Protein AF-M1BEH3-F1 (afdb_monomer)

Foldseek 3Di:
DPQPEDDPVDDDPVVCVVCVPPQEAEFEECRHQPVHPVPPDDQHKYWRWYFAQDQVSCVVVVHDHRDIDTDIDGRDD

Secondary structure (DSSP, 8-state):
-------TTS--HHHHHHTTT-SEEEEESIIIIIIITTT---SSEEEEEEE---HHHHHHTT--TTPEEEEEE----

Structure (mmCIF, N/CA/C/O backbone):
data_AF-M1BEH3-F1
#
_entry.id   AF-M1BEH3-F1
#
loop_
_atom_site.group_PDB
_atom_site.id
_atom_site.type_symbol
_atom_site.label_atom_id
_atom_site.label_alt_id
_atom_site.label_comp_id
_atom_site.label_asym_id
_atom_site.label_entity_id
_atom_site.label_seq_id
_atom_site.pdbx_PDB_ins_code
_atom_site.Cartn_x
_atom_site.Cartn_y
_atom_site.Cartn_z
_atom_site.occupancy
_atom_site.B_iso_or_equiv
_atom_site.auth_seq_id
_atom_site.auth_comp_id
_atom_site.auth_asym_id
_atom_site.auth_atom_id
_atom_site.pdbx_PDB_model_num
ATOM 1 N N . MET A 1 1 ? 21.615 4.911 -2.576 1.00 45.31 1 MET A N 1
ATOM 2 C CA . MET A 1 1 ? 20.223 5.084 -3.046 1.00 45.31 1 MET A CA 1
ATOM 3 C C . MET A 1 1 ? 19.344 5.216 -1.820 1.00 45.31 1 MET A C 1
ATOM 5 O O . MET A 1 1 ? 19.393 4.322 -0.987 1.00 45.31 1 MET A O 1
ATOM 9 N N . SER A 1 2 ? 18.614 6.319 -1.648 1.00 52.56 2 SER A N 1
ATOM 10 C CA . SER A 1 2 ? 17.587 6.381 -0.606 1.00 52.56 2 SER A CA 1
ATOM 11 C C . SER A 1 2 ? 16.386 5.562 -1.075 1.00 52.56 2 SER A C 1
ATOM 13 O O . SER A 1 2 ? 15.767 5.876 -2.090 1.00 52.56 2 SER A O 1
ATOM 15 N N . LEU A 1 3 ? 16.085 4.475 -0.369 1.00 59.28 3 LEU A N 1
ATOM 16 C CA . LEU A 1 3 ? 14.832 3.751 -0.546 1.00 59.28 3 LEU A CA 1
ATOM 17 C C . LEU A 1 3 ? 13.710 4.688 -0.085 1.00 59.28 3 LEU A C 1
ATOM 19 O O . LEU A 1 3 ? 13.607 4.996 1.100 1.00 59.28 3 LEU A O 1
ATOM 23 N N . GLN A 1 4 ? 12.900 5.195 -1.017 1.00 87.06 4 GLN A N 1
ATOM 24 C CA . GLN A 1 4 ? 11.721 6.020 -0.713 1.00 87.06 4 GLN A CA 1
ATOM 25 C C . GLN A 1 4 ? 10.555 5.127 -0.251 1.00 87.06 4 GLN A C 1
ATOM 27 O O . GLN A 1 4 ? 9.471 5.122 -0.835 1.00 87.06 4 GLN A O 1
ATOM 32 N N . VAL A 1 5 ? 10.821 4.326 0.778 1.00 95.75 5 VAL A N 1
ATOM 33 C CA . VAL A 1 5 ? 9.899 3.361 1.377 1.00 95.75 5 VAL A CA 1
ATOM 34 C C . VAL A 1 5 ? 9.266 3.930 2.646 1.00 95.75 5 VAL A C 1
ATOM 36 O O . VAL A 1 5 ? 9.704 4.959 3.162 1.00 95.75 5 VAL A O 1
ATOM 39 N N . ILE A 1 6 ? 8.225 3.268 3.150 1.00 95.44 6 ILE A N 1
ATOM 40 C CA . ILE A 1 6 ? 7.597 3.609 4.431 1.00 95.44 6 ILE A CA 1
ATOM 41 C C . ILE A 1 6 ? 7.314 2.342 5.237 1.00 95.44 6 ILE A C 1
ATOM 43 O O . ILE A 1 6 ? 6.726 1.391 4.712 1.00 95.44 6 ILE A O 1
ATOM 47 N N . ASP A 1 7 ? 7.728 2.359 6.503 1.00 96.44 7 ASP A N 1
ATOM 48 C CA . ASP A 1 7 ? 7.317 1.399 7.523 1.00 96.44 7 ASP A CA 1
ATOM 49 C C . ASP A 1 7 ? 6.102 1.971 8.266 1.00 96.44 7 ASP A C 1
ATOM 51 O O . ASP A 1 7 ? 6.209 2.941 9.018 1.00 96.44 7 ASP A O 1
ATOM 55 N N . LEU A 1 8 ? 4.926 1.389 8.018 1.00 97.31 8 LEU A N 1
ATOM 56 C CA . LEU A 1 8 ? 3.671 1.840 8.623 1.00 97.31 8 LEU A CA 1
ATOM 57 C C . LEU A 1 8 ? 3.538 1.451 10.101 1.00 97.31 8 LEU A C 1
ATOM 59 O O . LEU A 1 8 ? 2.621 1.931 10.765 1.00 97.31 8 LEU A O 1
ATOM 63 N N . THR A 1 9 ? 4.444 0.627 10.640 1.00 96.25 9 THR A N 1
ATOM 64 C CA . THR A 1 9 ? 4.505 0.360 12.085 1.00 96.25 9 THR A CA 1
ATOM 65 C C . THR A 1 9 ? 5.116 1.532 12.859 1.00 96.25 9 THR A C 1
ATOM 67 O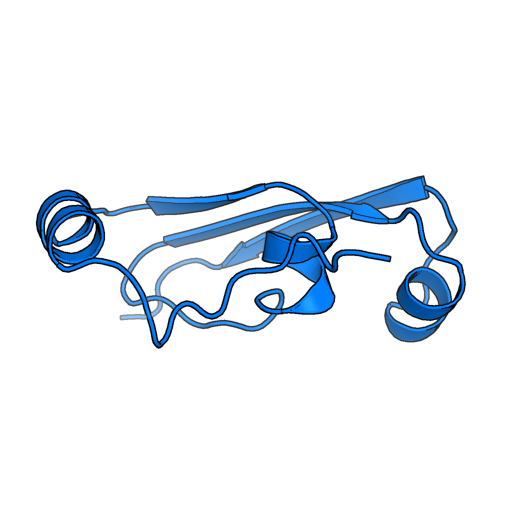 O . THR A 1 9 ? 4.911 1.648 14.067 1.00 96.25 9 THR A O 1
ATOM 70 N N . THR A 1 10 ? 5.805 2.443 12.160 1.00 96.19 10 THR A N 1
ATOM 71 C CA . THR A 1 10 ? 6.486 3.607 12.734 1.00 96.19 10 THR A CA 1
ATOM 72 C C . THR A 1 10 ? 6.078 4.898 12.020 1.00 96.19 10 THR A C 1
ATOM 74 O O . THR A 1 10 ? 6.831 5.462 11.225 1.00 96.19 10 THR A O 1
ATOM 77 N N . VAL A 1 11 ? 4.873 5.390 12.306 1.00 97.00 11 VAL A N 1
ATOM 78 C CA . VAL A 1 11 ? 4.377 6.688 11.810 1.00 97.00 11 VAL A CA 1
ATOM 79 C C . VAL A 1 11 ? 4.381 7.749 12.911 1.00 97.00 11 VAL A C 1
ATOM 81 O O . VAL A 1 11 ? 4.437 7.429 14.099 1.00 97.00 11 VAL A O 1
ATOM 84 N N . SER A 1 12 ? 4.321 9.029 12.532 1.00 98.19 12 SER A N 1
ATOM 85 C CA . SER A 1 12 ? 4.139 10.103 13.511 1.00 98.19 12 SER A CA 1
ATOM 86 C C . SER A 1 12 ? 2.781 9.975 14.209 1.00 98.19 12 SER A C 1
ATOM 88 O O . SER A 1 12 ? 1.807 9.490 13.631 1.00 98.19 12 SER A O 1
ATOM 90 N N . GLN A 1 13 ? 2.700 10.458 15.452 1.00 98.19 13 GLN A N 1
ATOM 91 C CA . GLN A 1 13 ? 1.430 10.501 16.186 1.00 98.19 13 GLN A CA 1
ATOM 92 C C . GLN A 1 13 ? 0.385 11.363 15.469 1.00 98.19 13 GLN A C 1
ATOM 94 O O . GLN A 1 13 ? -0.793 11.029 15.484 1.00 98.19 13 GLN A O 1
ATOM 99 N N . GLU A 1 14 ? 0.822 12.433 14.801 1.00 98.50 14 GLU A N 1
ATOM 100 C CA . GLU A 1 14 ? -0.040 13.297 13.993 1.00 98.50 14 GLU A CA 1
ATOM 101 C C . GLU A 1 14 ? -0.719 12.521 12.856 1.00 98.50 14 GLU A C 1
ATOM 103 O O . GLU A 1 14 ? -1.938 12.578 12.723 1.00 98.50 14 GLU A O 1
ATOM 108 N N . LEU A 1 15 ? 0.040 11.729 12.088 1.00 97.88 15 LEU A N 1
ATOM 109 C CA . LEU A 1 15 ? -0.526 10.910 11.014 1.00 97.88 15 LEU A CA 1
ATOM 110 C C . LEU A 1 15 ? -1.462 9.829 11.566 1.00 97.88 15 LEU A C 1
ATOM 112 O O . LEU A 1 15 ? -2.542 9.622 11.022 1.00 97.88 15 LEU A O 1
ATOM 116 N N . ALA A 1 16 ? -1.070 9.160 12.654 1.00 97.69 16 ALA A N 1
ATOM 117 C CA . ALA A 1 16 ? -1.910 8.147 13.292 1.00 97.69 16 ALA A CA 1
ATOM 118 C C . ALA A 1 16 ? -3.244 8.72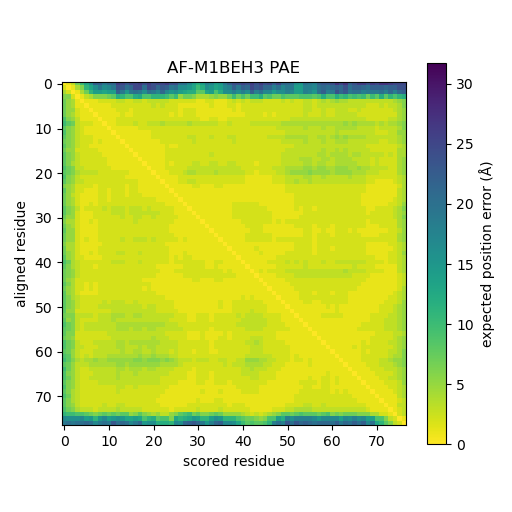8 13.790 1.00 97.69 16 ALA A C 1
ATOM 120 O O . ALA A 1 16 ? -4.280 8.082 13.660 1.00 97.69 16 ALA A O 1
ATOM 121 N N . TYR A 1 17 ? -3.220 9.948 14.334 1.00 98.12 17 TYR A N 1
ATOM 122 C CA . TYR A 1 17 ? -4.416 10.651 14.785 1.00 98.12 17 TYR A CA 1
ATOM 123 C C . TYR A 1 17 ? -5.323 11.037 13.610 1.00 98.12 17 TYR A C 1
ATOM 125 O O . TYR A 1 17 ? -6.509 10.710 13.622 1.00 98.12 17 TYR A O 1
ATOM 133 N N . LEU A 1 18 ? -4.761 11.664 12.572 1.00 98.12 18 LEU A N 1
ATOM 134 C CA . LEU A 1 18 ? -5.512 12.106 11.392 1.00 98.12 18 LEU A CA 1
ATOM 135 C C . LEU A 1 18 ? -6.091 10.951 10.563 1.00 98.12 18 LEU A C 1
ATOM 137 O O . LEU A 1 18 ? -7.070 11.154 9.858 1.00 98.12 18 LEU A O 1
ATOM 141 N N . ALA A 1 19 ? -5.492 9.760 10.623 1.00 97.25 19 ALA A N 1
ATOM 142 C CA . ALA A 1 19 ? -5.962 8.575 9.902 1.00 97.25 19 ALA A CA 1
ATOM 143 C C . ALA A 1 19 ? -6.852 7.648 10.754 1.00 97.25 19 ALA A C 1
ATOM 145 O O . ALA A 1 19 ? -7.192 6.553 10.307 1.00 97.25 19 ALA A O 1
ATOM 146 N N . SER A 1 20 ? -7.182 8.034 11.992 1.00 97.00 20 SER A N 1
ATOM 147 C CA . SER A 1 20 ? -7.826 7.140 12.967 1.00 97.00 20 SER A CA 1
ATOM 148 C C . SER A 1 20 ? -9.243 6.695 12.585 1.00 97.00 20 SER A C 1
ATOM 150 O O . SER A 1 20 ? -9.661 5.610 12.992 1.00 97.00 20 SER A O 1
ATOM 152 N N . ASP A 1 21 ? -9.950 7.492 11.784 1.00 96.94 21 ASP A N 1
ATOM 153 C CA . ASP A 1 21 ? -11.305 7.251 11.280 1.00 96.94 21 ASP A CA 1
ATOM 154 C C . ASP A 1 21 ? -11.354 7.018 9.760 1.00 96.94 21 ASP A C 1
ATOM 156 O O . ASP A 1 21 ? -12.435 6.975 9.176 1.00 96.94 21 ASP A O 1
ATOM 160 N N . ALA A 1 22 ? -10.197 6.829 9.116 1.00 98.00 22 ALA A N 1
ATOM 161 C CA . ALA A 1 22 ? -10.125 6.597 7.680 1.00 98.00 22 ALA A CA 1
ATOM 162 C C . ALA A 1 22 ? -10.820 5.284 7.279 1.00 98.00 22 ALA A C 1
ATOM 164 O O . ALA A 1 22 ? -10.526 4.211 7.815 1.00 98.00 22 ALA A O 1
ATOM 165 N N . ASP A 1 23 ? -11.678 5.362 6.265 1.00 97.88 23 ASP A N 1
ATOM 166 C CA . ASP A 1 23 ? -12.375 4.233 5.644 1.00 97.88 23 ASP A CA 1
ATOM 167 C C . ASP A 1 23 ? -11.665 3.702 4.383 1.00 97.88 23 ASP A C 1
ATOM 169 O O . ASP A 1 23 ? -11.953 2.592 3.931 1.00 97.88 23 ASP A O 1
ATOM 173 N N . LEU A 1 24 ? -10.683 4.446 3.864 1.00 98.31 24 LEU A N 1
ATOM 174 C CA . LEU A 1 24 ? -9.840 4.051 2.740 1.00 98.31 24 LEU A CA 1
ATOM 175 C C . LEU A 1 24 ? -8.392 4.530 2.918 1.00 98.31 24 LEU A C 1
ATOM 177 O O . LEU A 1 24 ? -8.124 5.718 3.091 1.00 98.31 24 LEU A O 1
ATOM 181 N N . 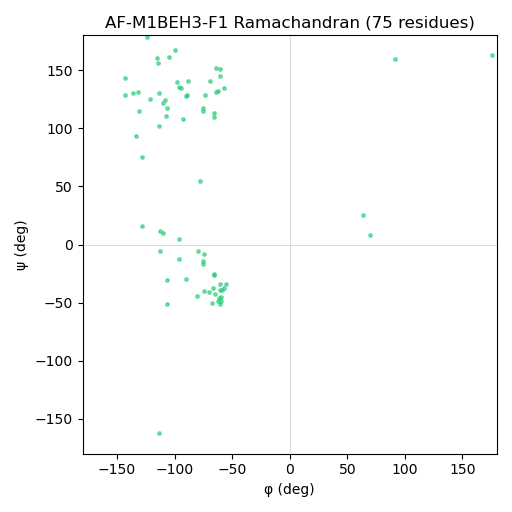VAL A 1 25 ? -7.435 3.610 2.773 1.00 98.25 25 VAL A N 1
ATOM 182 C CA . VAL A 1 25 ? -5.995 3.915 2.720 1.00 98.25 25 VAL A CA 1
ATOM 183 C C . VAL A 1 25 ? -5.453 3.719 1.307 1.00 98.25 25 VAL A C 1
ATOM 185 O O . VAL A 1 25 ? -5.512 2.623 0.751 1.00 98.25 25 VAL A O 1
ATOM 188 N N . ILE A 1 26 ? -4.839 4.759 0.740 1.00 98.62 26 ILE A N 1
ATOM 189 C CA . ILE A 1 26 ? -4.172 4.688 -0.566 1.00 98.62 26 ILE A CA 1
ATOM 190 C C . ILE A 1 26 ? -2.658 4.788 -0.378 1.00 98.62 26 ILE A C 1
ATOM 192 O O . ILE A 1 26 ? -2.149 5.778 0.146 1.00 98.62 26 ILE A O 1
ATOM 196 N N . LEU A 1 27 ? -1.931 3.770 -0.838 1.00 98.38 27 LEU A N 1
ATOM 197 C CA . LEU A 1 27 ? -0.473 3.766 -0.895 1.00 98.38 27 LEU A CA 1
ATOM 198 C C . LEU A 1 27 ? -0.023 3.912 -2.346 1.00 98.38 27 LEU A C 1
ATOM 200 O O . LEU A 1 27 ? -0.201 3.001 -3.158 1.00 98.38 27 LEU A O 1
ATOM 204 N N . GLU A 1 28 ? 0.563 5.067 -2.649 1.00 97.88 28 GLU A N 1
ATOM 205 C CA . GLU A 1 28 ? 1.047 5.417 -3.981 1.00 97.88 28 GLU A CA 1
ATOM 206 C C . GLU A 1 28 ? 2.554 5.163 -4.120 1.00 97.88 28 GLU A C 1
ATOM 208 O O . GLU A 1 28 ? 3.350 5.402 -3.205 1.00 97.88 28 GLU A O 1
ATOM 213 N N . GLY A 1 29 ? 2.932 4.651 -5.289 1.00 97.12 29 GLY A N 1
ATOM 214 C CA . GLY A 1 29 ? 4.314 4.474 -5.706 1.00 97.12 29 GLY A CA 1
ATOM 215 C C . GLY A 1 29 ? 4.908 3.106 -5.363 1.00 97.12 29 GLY A C 1
ATOM 216 O O . GLY A 1 29 ? 4.442 2.375 -4.488 1.00 97.12 29 GLY A O 1
ATOM 217 N N . MET A 1 30 ? 5.985 2.761 -6.076 1.00 96.62 30 MET A N 1
ATOM 218 C CA . MET A 1 30 ? 6.654 1.466 -5.936 1.00 96.62 30 MET A CA 1
ATOM 219 C C . MET A 1 30 ? 7.228 1.259 -4.534 1.00 96.62 30 MET A C 1
ATOM 221 O O . MET A 1 30 ? 6.919 0.254 -3.909 1.00 96.62 30 MET A O 1
ATOM 225 N N . GLY A 1 31 ? 7.966 2.230 -3.991 1.00 96.69 31 GLY A N 1
ATOM 226 C CA . GLY A 1 31 ? 8.597 2.076 -2.678 1.00 96.69 31 GLY A CA 1
ATOM 227 C C . GLY A 1 31 ? 7.587 1.837 -1.553 1.00 96.69 31 GLY A C 1
ATOM 228 O O . GLY A 1 31 ? 7.698 0.877 -0.798 1.00 96.69 31 GLY A O 1
ATOM 229 N N . ARG A 1 32 ? 6.563 2.690 -1.454 1.00 97.12 32 ARG A N 1
ATOM 230 C CA . ARG A 1 32 ? 5.595 2.645 -0.348 1.00 97.12 32 ARG A CA 1
ATOM 231 C C . ARG A 1 32 ? 4.528 1.577 -0.541 1.00 97.12 32 ARG A C 1
ATOM 233 O O . ARG A 1 32 ? 4.202 0.880 0.414 1.00 97.12 32 ARG A O 1
ATOM 240 N N . GLY A 1 33 ? 3.964 1.469 -1.743 1.00 97.31 33 GLY A N 1
ATOM 241 C CA . GLY A 1 33 ? 2.831 0.589 -2.028 1.00 97.31 33 GLY A CA 1
ATOM 242 C C . GLY A 1 33 ? 3.221 -0.815 -2.483 1.00 97.31 33 GLY A C 1
ATOM 243 O O . GLY A 1 33 ? 2.472 -1.749 -2.215 1.00 97.31 33 GLY A O 1
ATOM 244 N N . ILE A 1 34 ? 4.369 -0.986 -3.148 1.00 97.38 34 ILE A N 1
ATOM 245 C CA . ILE A 1 34 ? 4.766 -2.263 -3.770 1.00 97.38 34 ILE A CA 1
ATOM 246 C C . ILE A 1 34 ? 5.886 -2.949 -2.976 1.00 97.38 34 ILE A C 1
ATOM 248 O O . ILE A 1 34 ? 5.748 -4.112 -2.615 1.00 97.38 34 ILE A O 1
ATOM 252 N N . GLU A 1 35 ? 6.972 -2.244 -2.667 1.00 96.56 35 GLU A N 1
ATOM 253 C CA . GLU A 1 35 ? 8.151 -2.832 -2.021 1.00 96.56 35 GLU A CA 1
ATOM 254 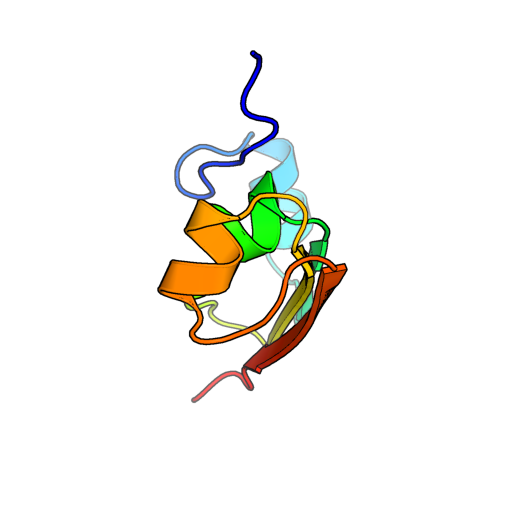C C . GLU A 1 35 ? 7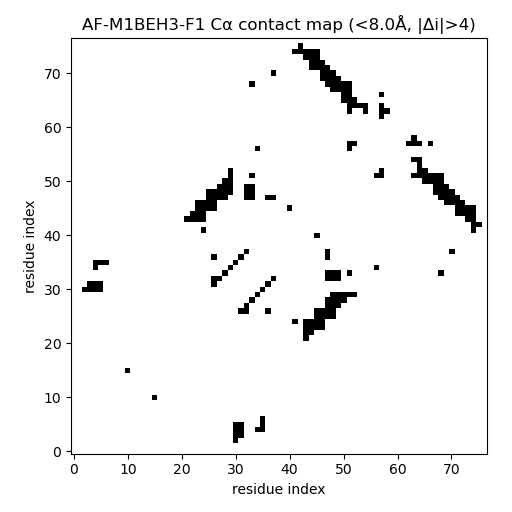.914 -3.129 -0.535 1.00 96.56 35 GLU A C 1
ATOM 256 O O . GLU A 1 35 ? 8.325 -4.189 -0.069 1.00 96.56 35 GLU A O 1
ATOM 261 N N . THR A 1 36 ? 7.228 -2.249 0.209 1.00 96.75 36 THR A N 1
ATOM 262 C CA . THR A 1 36 ? 7.035 -2.453 1.659 1.00 96.75 36 THR A CA 1
ATOM 263 C C . THR A 1 36 ? 5.636 -2.862 2.097 1.00 96.75 36 THR A C 1
ATOM 265 O O . THR A 1 36 ? 5.514 -3.581 3.083 1.00 96.75 36 THR A O 1
ATOM 268 N N . ASN A 1 37 ? 4.572 -2.454 1.398 1.00 98.19 37 ASN A N 1
ATOM 269 C CA . ASN A 1 37 ? 3.206 -2.610 1.922 1.00 98.19 37 ASN A CA 1
ATOM 270 C C . ASN A 1 37 ? 2.213 -3.295 0.967 1.00 98.19 37 ASN A C 1
ATOM 272 O O . ASN A 1 37 ? 1.005 -3.249 1.216 1.00 98.19 37 ASN A O 1
ATOM 276 N N . LEU A 1 38 ? 2.676 -3.978 -0.088 1.00 97.94 38 LEU A N 1
ATOM 277 C CA . LEU A 1 38 ? 1.789 -4.612 -1.081 1.00 97.94 38 LEU A CA 1
ATOM 278 C C . LEU A 1 38 ? 0.779 -5.582 -0.455 1.00 97.94 38 LEU A C 1
ATOM 280 O O . LEU A 1 38 ? -0.362 -5.687 -0.905 1.00 97.94 38 LEU A O 1
ATOM 284 N N . TYR A 1 39 ? 1.193 -6.267 0.608 1.00 97.19 39 TYR A N 1
ATOM 285 C CA . TYR A 1 39 ? 0.386 -7.255 1.323 1.00 97.19 39 TYR A CA 1
ATOM 286 C C . TYR A 1 39 ? -0.039 -6.795 2.724 1.00 97.19 39 TYR A C 1
ATOM 288 O O . TYR A 1 39 ? -0.581 -7.593 3.489 1.00 97.19 39 TYR A O 1
ATOM 296 N N . ALA A 1 40 ? 0.178 -5.521 3.067 1.00 97.00 40 ALA A N 1
ATOM 297 C CA . ALA A 1 40 ? -0.285 -4.970 4.334 1.00 97.00 40 ALA A CA 1
ATOM 298 C C . ALA A 1 40 ? -1.821 -5.024 4.405 1.00 97.00 40 ALA A C 1
ATOM 300 O O . ALA A 1 40 ? -2.517 -4.637 3.456 1.00 97.00 40 ALA A O 1
ATOM 301 N N . ARG A 1 41 ? -2.339 -5.513 5.537 1.00 95.75 41 ARG A N 1
ATOM 302 C CA . ARG A 1 41 ? -3.774 -5.549 5.842 1.00 95.75 41 ARG A CA 1
ATOM 303 C C . ARG A 1 41 ? -4.148 -4.334 6.679 1.00 95.75 41 ARG A C 1
ATOM 305 O O . ARG A 1 41 ? -3.447 -4.013 7.635 1.00 95.75 41 ARG A O 1
ATOM 312 N N . PHE A 1 42 ? -5.262 -3.707 6.327 1.00 96.06 42 PHE A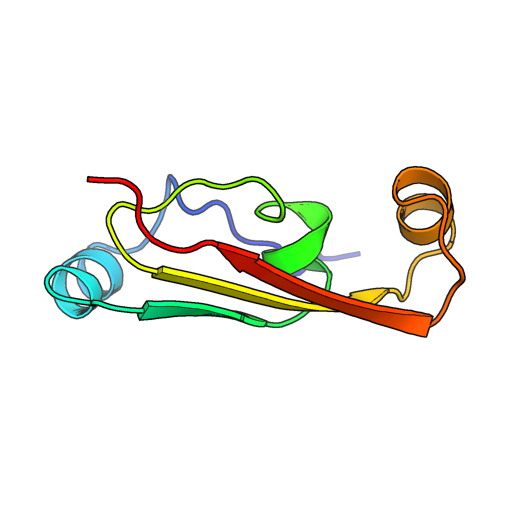 N 1
ATOM 313 C CA . PHE A 1 42 ? -5.831 -2.563 7.031 1.00 96.06 42 PHE A CA 1
ATOM 314 C C . PHE A 1 42 ? -7.184 -2.955 7.627 1.00 96.06 42 PHE A C 1
ATOM 316 O O . PHE A 1 42 ? -7.776 -3.953 7.220 1.00 96.06 42 PHE A O 1
ATOM 323 N N . LYS A 1 43 ? -7.646 -2.192 8.623 1.00 96.00 43 LYS A N 1
ATOM 324 C CA . LYS A 1 43 ? -8.995 -2.351 9.200 1.00 96.00 43 LYS A CA 1
ATOM 325 C C . LYS A 1 43 ? -10.093 -1.783 8.296 1.00 96.00 43 LYS A C 1
ATOM 327 O O . LYS A 1 43 ? -11.264 -2.043 8.531 1.00 96.00 43 LYS A O 1
ATOM 332 N N . CYS A 1 44 ? -9.695 -0.990 7.314 1.00 97.31 44 CYS A N 1
ATOM 333 C CA . CYS A 1 44 ? -10.538 -0.367 6.318 1.00 97.31 44 CYS A CA 1
ATOM 334 C C . CYS A 1 44 ? -10.048 -0.756 4.918 1.00 97.31 44 CYS A C 1
ATOM 336 O O . CYS A 1 44 ? -9.068 -1.504 4.779 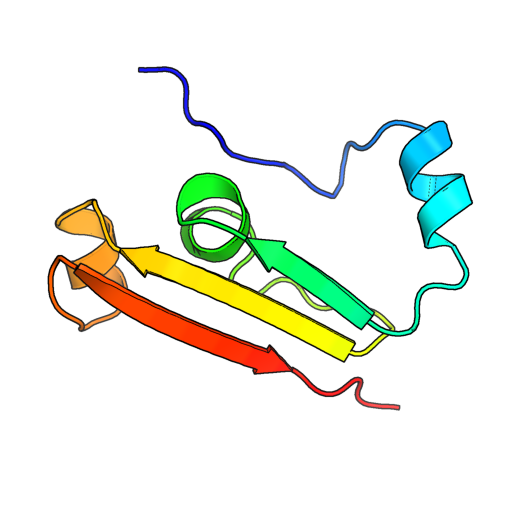1.00 97.31 44 CYS A O 1
ATOM 338 N N . ASP A 1 45 ? -10.743 -0.281 3.889 1.00 98.56 45 ASP A N 1
ATOM 339 C CA . ASP A 1 45 ? -10.371 -0.572 2.515 1.00 98.56 45 ASP A CA 1
ATOM 340 C C . ASP A 1 45 ? -8.967 -0.053 2.222 1.00 98.56 45 ASP A C 1
ATOM 342 O O . ASP A 1 45 ? -8.487 0.929 2.796 1.00 98.56 45 ASP A O 1
ATOM 346 N N . SER A 1 46 ? -8.274 -0.708 1.295 1.00 98.56 46 SER A N 1
ATOM 347 C CA . SER A 1 46 ? -6.975 -0.207 0.866 1.00 98.56 46 SER A CA 1
ATOM 348 C C . SER A 1 46 ? -6.702 -0.406 -0.610 1.00 98.56 46 SER A C 1
ATOM 350 O O . SER A 1 46 ? -7.028 -1.436 -1.199 1.00 98.56 46 SER A O 1
ATOM 352 N N . LEU A 1 47 ? -6.026 0.580 -1.192 1.00 98.75 47 LEU A N 1
ATOM 353 C CA . LEU A 1 47 ? -5.528 0.556 -2.557 1.00 98.75 47 LEU A CA 1
ATOM 354 C C . LEU A 1 47 ? -4.012 0.735 -2.549 1.00 98.75 47 LEU A C 1
ATOM 356 O O . LEU A 1 47 ? -3.491 1.721 -2.032 1.00 98.75 47 LEU A O 1
ATOM 360 N N . LYS A 1 48 ? -3.297 -0.204 -3.165 1.00 98.56 48 LYS A N 1
ATOM 361 C CA . LYS A 1 48 ? -1.875 -0.059 -3.478 1.00 98.56 48 LYS A CA 1
ATOM 362 C C . LYS A 1 48 ? -1.761 0.173 -4.976 1.00 98.56 48 LYS A C 1
ATOM 364 O O . LYS A 1 48 ? -2.173 -0.684 -5.763 1.00 98.56 48 LYS A O 1
ATOM 369 N N . ILE A 1 49 ? -1.245 1.336 -5.358 1.00 98.62 49 ILE A N 1
ATOM 370 C CA . ILE A 1 49 ? -1.164 1.770 -6.751 1.00 98.62 49 ILE A CA 1
ATOM 371 C C . ILE A 1 49 ? 0.234 2.284 -7.076 1.00 98.62 49 ILE A C 1
ATOM 373 O O . ILE A 1 49 ? 0.801 3.100 -6.356 1.00 98.62 49 ILE A O 1
ATOM 377 N N . GLY A 1 50 ? 0.814 1.817 -8.175 1.00 97.88 50 GLY A N 1
ATOM 378 C CA . GLY A 1 50 ? 2.121 2.297 -8.604 1.00 97.88 50 GLY A CA 1
ATOM 379 C C . GLY A 1 50 ? 2.651 1.569 -9.826 1.00 97.88 50 GLY A C 1
ATOM 380 O O . GLY A 1 50 ? 2.189 0.490 -10.179 1.00 97.88 50 GLY A O 1
ATOM 381 N N . MET A 1 51 ? 3.648 2.167 -10.468 1.00 98.19 51 MET A N 1
ATOM 382 C CA . MET A 1 51 ? 4.363 1.562 -11.590 1.00 98.19 51 MET A CA 1
ATOM 383 C C . MET A 1 51 ? 5.621 0.850 -11.093 1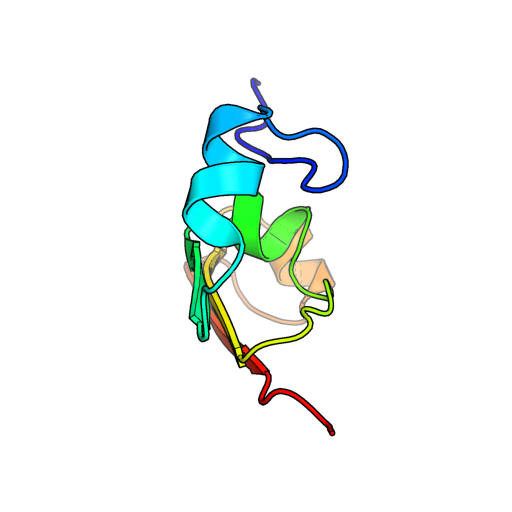.00 98.19 51 MET A C 1
ATOM 385 O O . MET A 1 51 ? 6.390 1.428 -10.323 1.00 98.19 51 MET A O 1
ATOM 389 N N . VAL A 1 52 ? 5.862 -0.369 -11.572 1.00 97.88 52 VAL A N 1
ATOM 390 C CA . VAL A 1 52 ? 7.070 -1.143 -11.265 1.00 97.88 52 VAL A CA 1
ATOM 391 C C . VAL A 1 52 ? 8.254 -0.588 -12.059 1.00 97.88 52 VAL A C 1
ATOM 393 O O . VAL A 1 52 ? 8.257 -0.616 -13.283 1.00 97.88 52 VAL A O 1
ATOM 396 N N . LYS A 1 53 ? 9.279 -0.075 -11.377 1.00 96.06 53 LYS A N 1
ATOM 397 C CA . LYS A 1 53 ? 10.458 0.569 -11.988 1.00 96.06 53 LYS A CA 1
ATOM 398 C C . LYS A 1 53 ? 11.764 -0.205 -11.795 1.00 96.06 53 LYS A C 1
ATOM 400 O O . LYS A 1 53 ? 12.769 0.196 -12.373 1.00 96.06 53 LYS A O 1
ATOM 405 N N . HIS A 1 54 ? 11.763 -1.290 -11.018 1.00 95.94 54 HIS A N 1
ATOM 406 C CA . HIS A 1 54 ? 12.937 -2.140 -10.794 1.00 95.94 54 HIS A CA 1
ATOM 407 C C . HIS A 1 54 ? 12.730 -3.539 -11.404 1.00 95.94 54 HIS A C 1
ATOM 409 O O . HIS A 1 54 ? 11.687 -4.152 -11.145 1.00 95.94 54 HIS A O 1
ATOM 415 N N . PRO A 1 55 ? 13.688 -4.063 -12.196 1.00 97.25 55 PRO A N 1
ATOM 416 C CA . PRO A 1 55 ? 13.590 -5.395 -12.797 1.00 97.25 55 PRO A CA 1
ATOM 417 C C . PRO A 1 55 ? 13.391 -6.522 -11.778 1.00 97.25 55 PRO A C 1
ATOM 419 O O . PRO A 1 55 ? 12.613 -7.439 -12.026 1.00 97.25 55 PRO A O 1
ATOM 422 N N . GLU A 1 56 ? 14.032 -6.435 -10.613 1.00 96.56 56 GLU A N 1
ATOM 423 C 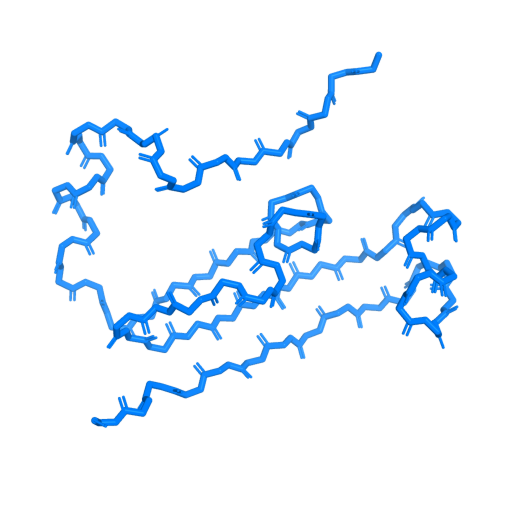CA . GLU A 1 56 ? 13.942 -7.440 -9.550 1.00 96.56 56 GLU A CA 1
ATOM 424 C C . GLU A 1 56 ? 12.527 -7.495 -8.957 1.00 96.56 56 GLU A C 1
ATOM 426 O O . GLU A 1 56 ? 12.000 -8.573 -8.684 1.00 96.56 56 GLU A O 1
ATOM 431 N N . VAL A 1 57 ? 11.875 -6.334 -8.820 1.00 96.69 57 VAL A N 1
ATOM 432 C CA . VAL A 1 57 ? 10.480 -6.239 -8.364 1.00 96.69 57 VAL A CA 1
ATOM 433 C C . VAL A 1 57 ? 9.530 -6.785 -9.431 1.00 96.69 57 VAL A C 1
ATOM 435 O O . VAL A 1 57 ? 8.598 -7.515 -9.101 1.00 96.69 57 VAL A O 1
ATOM 438 N N . ALA A 1 58 ? 9.777 -6.494 -10.713 1.00 98.06 58 ALA A N 1
ATOM 439 C CA . ALA A 1 58 ? 8.991 -7.062 -11.810 1.00 98.06 58 ALA A CA 1
ATOM 440 C C . ALA A 1 58 ? 9.077 -8.596 -11.822 1.00 98.06 58 ALA A C 1
ATOM 442 O O . ALA A 1 58 ? 8.050 -9.267 -11.902 1.00 98.06 58 ALA A O 1
ATOM 443 N N . GLN A 1 59 ? 10.285 -9.144 -11.657 1.00 97.81 59 GLN A N 1
ATOM 444 C CA . GLN A 1 59 ? 10.510 -10.585 -11.561 1.00 97.81 59 GLN A CA 1
ATOM 445 C C . GLN A 1 59 ? 9.792 -11.196 -10.352 1.00 97.81 59 GLN A C 1
ATOM 447 O O . GLN A 1 59 ? 9.124 -12.218 -10.501 1.00 97.81 59 GLN A O 1
ATOM 452 N N . PHE A 1 60 ? 9.888 -10.569 -9.176 1.00 96.56 60 PHE A N 1
ATOM 453 C CA . PHE A 1 60 ? 9.204 -11.025 -7.963 1.00 96.56 60 PHE A CA 1
ATOM 454 C C . PHE A 1 60 ? 7.680 -11.092 -8.137 1.00 96.56 60 PHE A C 1
ATOM 456 O O . PHE A 1 60 ? 7.043 -12.034 -7.673 1.00 96.56 60 PHE A O 1
ATOM 463 N N . LEU A 1 61 ? 7.095 -10.115 -8.834 1.00 97.19 61 LEU A N 1
ATOM 464 C CA . LEU A 1 61 ? 5.658 -10.069 -9.110 1.00 97.19 61 LEU A CA 1
ATOM 465 C C . LEU A 1 61 ? 5.223 -10.971 -10.277 1.00 97.19 61 LEU A C 1
ATOM 467 O O . LEU A 1 61 ? 4.028 -11.063 -10.546 1.00 97.19 61 LEU A O 1
ATOM 471 N N . GLY A 1 62 ? 6.160 -11.609 -10.987 1.00 97.88 62 GLY A N 1
ATOM 472 C CA . GLY A 1 62 ? 5.864 -12.342 -12.222 1.00 97.88 62 GLY A CA 1
ATOM 473 C C . GLY A 1 62 ? 5.348 -11.442 -13.353 1.00 97.88 62 GLY A C 1
ATOM 474 O O . GLY A 1 62 ? 4.616 -11.911 -14.222 1.00 97.88 62 GLY A O 1
ATOM 475 N N . GLY A 1 63 ? 5.693 -10.152 -13.319 1.00 96.56 63 GLY A N 1
ATOM 476 C CA . GLY A 1 63 ? 5.274 -9.132 -14.279 1.00 96.56 63 GLY A CA 1
ATOM 477 C C . GLY A 1 63 ? 6.433 -8.587 -15.114 1.00 96.56 63 GLY A C 1
ATOM 478 O O . GLY A 1 63 ? 7.505 -9.187 -15.219 1.00 96.56 63 GLY A O 1
ATOM 479 N N . ARG A 1 64 ? 6.218 -7.422 -15.727 1.00 98.19 64 ARG A N 1
ATOM 480 C CA . ARG A 1 64 ? 7.189 -6.725 -16.581 1.00 98.19 64 ARG A CA 1
ATOM 481 C C . ARG A 1 64 ? 7.611 -5.401 -15.960 1.00 98.19 64 ARG A C 1
ATOM 483 O O . ARG A 1 64 ? 6.884 -4.784 -15.182 1.00 98.19 64 ARG A O 1
ATOM 490 N N . LEU A 1 65 ? 8.797 -4.938 -16.347 1.00 98.12 65 LEU A N 1
ATOM 491 C CA . LEU A 1 65 ? 9.221 -3.578 -16.040 1.00 98.12 65 LEU A CA 1
ATOM 492 C C . LEU A 1 65 ? 8.197 -2.589 -16.617 1.00 98.12 65 LEU A C 1
ATOM 494 O O . LEU A 1 65 ? 7.768 -2.736 -17.760 1.00 98.12 65 LEU A O 1
ATOM 498 N N . TYR A 1 66 ? 7.827 -1.595 -15.817 1.00 97.75 66 TYR A N 1
ATOM 499 C CA . TYR A 1 66 ? 6.787 -0.598 -16.078 1.00 97.75 66 TYR A CA 1
ATOM 500 C C . TYR A 1 66 ? 5.341 -1.104 -16.076 1.00 97.75 66 TYR A C 1
ATOM 502 O O . TYR A 1 66 ? 4.443 -0.313 -16.368 1.00 97.75 66 TYR A O 1
ATOM 510 N N . ASP A 1 67 ? 5.076 -2.356 -15.683 1.00 98.31 67 ASP A N 1
ATOM 511 C CA . ASP A 1 67 ? 3.699 -2.756 -15.384 1.00 98.31 67 ASP A CA 1
ATOM 512 C C . ASP A 1 67 ? 3.137 -1.911 -14.227 1.00 98.31 67 ASP A C 1
ATOM 514 O O . ASP A 1 67 ? 3.839 -1.525 -13.281 1.00 98.31 67 ASP A O 1
ATOM 518 N N . CYS A 1 68 ? 1.840 -1.628 -14.311 1.00 98.31 68 CYS A N 1
ATOM 519 C CA . CYS A 1 68 ? 1.098 -0.958 -13.255 1.00 98.31 68 CYS A CA 1
ATOM 520 C C . CYS A 1 68 ? 0.540 -1.994 -12.278 1.00 98.31 68 CYS A C 1
ATOM 522 O O . CYS A 1 68 ? -0.160 -2.925 -12.671 1.00 98.31 68 CYS A O 1
ATOM 524 N N . VAL A 1 69 ? 0.792 -1.784 -10.992 1.00 98.31 69 VAL A N 1
ATOM 525 C CA . VAL A 1 69 ? 0.088 -2.463 -9.908 1.00 98.31 69 VAL A CA 1
ATOM 526 C C . VAL A 1 69 ? -1.121 -1.620 -9.526 1.00 98.31 69 VAL A C 1
ATOM 528 O O . VAL A 1 69 ? -0.993 -0.429 -9.242 1.00 98.31 69 VAL A O 1
ATOM 531 N N . PHE A 1 70 ? -2.285 -2.262 -9.498 1.00 98.56 70 PHE A N 1
ATOM 532 C CA . PHE A 1 70 ? -3.519 -1.735 -8.929 1.00 98.56 70 PHE A CA 1
ATOM 533 C C . PHE A 1 70 ? -4.129 -2.839 -8.064 1.00 98.56 70 PHE A C 1
ATOM 535 O O . PHE A 1 70 ? -4.807 -3.738 -8.561 1.00 98.56 70 PHE A O 1
ATOM 542 N N . LYS A 1 71 ? -3.811 -2.831 -6.768 1.00 98.38 71 LYS A N 1
ATOM 543 C CA . LYS A 1 71 ? -4.251 -3.859 -5.822 1.00 98.38 71 LYS A CA 1
ATOM 544 C C . LYS A 1 71 ? -5.211 -3.246 -4.815 1.00 98.38 71 LYS A C 1
ATOM 546 O O . LYS A 1 71 ? -4.778 -2.588 -3.870 1.00 98.38 71 LYS A O 1
ATOM 551 N N . TYR A 1 72 ? -6.496 -3.491 -5.028 1.00 98.50 72 TYR A N 1
ATOM 552 C CA . TYR A 1 72 ? -7.545 -3.177 -4.068 1.00 98.50 72 TYR A CA 1
ATOM 553 C C . TYR A 1 72 ? -7.744 -4.346 -3.095 1.00 98.50 72 TYR A C 1
ATOM 555 O O . TYR A 1 72 ? -7.672 -5.518 -3.476 1.00 98.50 72 TYR A O 1
ATOM 563 N N . ASN A 1 73 ? -7.967 -4.014 -1.831 1.00 98.25 73 ASN A N 1
ATOM 564 C CA . ASN A 1 73 ? -8.368 -4.929 -0.780 1.00 98.25 73 ASN A CA 1
ATOM 565 C C . ASN A 1 73 ? -9.569 -4.317 -0.060 1.00 98.25 73 ASN A C 1
ATOM 567 O O . ASN A 1 73 ? -9.414 -3.283 0.588 1.00 98.25 73 ASN A O 1
ATOM 571 N N . GLU A 1 74 ? -10.717 -4.978 -0.167 1.00 97.56 74 GLU A N 1
ATOM 572 C CA . GLU A 1 74 ? -11.900 -4.687 0.644 1.00 97.56 74 GLU A CA 1
ATOM 573 C C . GLU A 1 74 ? -11.640 -5.091 2.102 1.00 97.56 74 GLU A C 1
ATOM 575 O O . GLU A 1 74 ? -11.003 -6.123 2.367 1.00 97.56 74 GLU A O 1
ATOM 580 N N . ALA A 1 75 ? -12.106 -4.280 3.048 1.00 92.38 75 ALA A N 1
ATOM 581 C CA . ALA A 1 75 ? -12.079 -4.609 4.462 1.00 92.38 75 ALA A CA 1
ATOM 582 C C . ALA A 1 75 ? -12.995 -5.805 4.738 1.00 92.38 75 ALA A C 1
ATOM 584 O O . ALA A 1 75 ? -14.217 -5.728 4.646 1.00 92.38 75 ALA A O 1
ATOM 585 N N . SER A 1 76 ? -12.399 -6.929 5.118 1.00 76.25 76 SER A N 1
ATOM 586 C CA . SER A 1 76 ? -13.152 -8.053 5.665 1.00 76.25 76 SER A CA 1
ATOM 587 C C . SER A 1 76 ? -13.596 -7.728 7.093 1.00 76.25 76 SER A C 1
ATOM 589 O O . SER A 1 76 ? -12.754 -7.344 7.909 1.00 76.25 76 SER A O 1
ATOM 591 N N . SER A 1 77 ? -14.895 -7.895 7.362 1.00 58.56 77 SER A N 1
ATOM 592 C CA . SER A 1 77 ? -15.516 -7.768 8.691 1.00 58.56 77 SER A CA 1
ATOM 593 C C . SER A 1 77 ? -14.903 -8.696 9.739 1.00 58.56 77 SER A C 1
ATOM 595 O O . SER A 1 77 ? -14.444 -9.800 9.362 1.00 58.56 77 SER A O 1
#

Nearest PDB structures (foldseek):
  1xfi-assembly1_A  TM=1.006E+00  e=1.974E-10  Arabidopsis thaliana
  2ffj-assembly2_B  TM=6.681E-01  e=7.278E-03  Archaeoglobus fulgidus DSM 4304
  2g8l-assembly1_A  TM=7.251E-01  e=4.383E-02  Pyrococcus horikoshii
  2ffj-assembly2_A-2  TM=6.703E-01  e=2.575E-02  Archaeoglobus fulgidus DSM 4304

Mean predicted aligned error: 3.23 Å

pLDDT: mean 94.75, std 10.05, range [45.31, 98.75]

Solvent-accessible surface area (backbone atoms only — not comparable to full-atom values): 4601 Å² total; per-residue (Å²): 131,86,78,71,53,54,62,85,92,70,66,57,68,67,58,55,59,76,51,68,81,55,64,65,47,76,31,66,36,36,38,32,10,54,74,62,37,60,83,66,83,62,92,28,26,34,37,27,35,30,52,32,86,43,66,69,57,11,56,75,70,75,56,48,69,64,40,73,48,78,47,76,42,79,48,78,130

Radius of gyration: 13.31 Å; Cα contacts (8 Å, |Δi|>4): 117; chains: 1; bounding box: 36×26×33 Å

Sequence (77 aa):
MSLQVIDLTTVSQELAYLASDADLVILEGMGRGIETNLYARFKCDSLKIGMVKHPEVAQFLGGRLYDCVFKYNEASS

Organism: Solanum tuberosum (NCBI:txid4113)

InterPro domains:
  IPR002791 Damage-control phosphatase ARMT1-like, metal-binding domain [PF01937] (4-69)
  IPR036075 Damage-control phosphatase ARMT1-like, metal-binding domain superfamily [SSF111321] (4-74)